Protein AF-A0A7S1WFB4-F1 (afdb_monomer)

Structure (mmCIF, N/CA/C/O backbone):
data_AF-A0A7S1WFB4-F1
#
_entry.id   AF-A0A7S1WFB4-F1
#
loop_
_atom_site.group_PDB
_atom_site.id
_atom_site.type_symbol
_atom_site.label_atom_id
_atom_site.label_alt_id
_atom_site.label_comp_id
_atom_site.label_asym_id
_atom_site.label_entity_id
_atom_site.label_seq_id
_atom_site.pdbx_PDB_ins_code
_atom_site.Cartn_x
_atom_site.Cartn_y
_atom_site.Cartn_z
_atom_site.occupancy
_atom_site.B_iso_or_equiv
_atom_site.auth_seq_id
_atom_site.auth_comp_id
_atom_site.auth_asym_id
_atom_site.auth_atom_id
_atom_site.pdbx_PDB_model_num
ATOM 1 N N . GLY A 1 1 ? 21.444 -16.377 -10.121 1.00 45.09 1 GLY A N 1
ATOM 2 C CA . GLY A 1 1 ? 20.555 -15.572 -9.244 1.00 45.09 1 GLY A CA 1
ATOM 3 C C . GLY A 1 1 ? 20.160 -16.395 -8.031 1.00 45.09 1 GLY A C 1
ATOM 4 O O . GLY A 1 1 ? 20.143 -17.603 -8.149 1.00 45.09 1 GLY A O 1
ATOM 5 N N . THR A 1 2 ? 19.827 -15.803 -6.879 1.00 50.88 2 THR A N 1
ATOM 6 C CA . THR A 1 2 ? 19.647 -16.508 -5.578 1.00 50.88 2 THR A CA 1
ATOM 7 C C . THR A 1 2 ? 18.654 -17.688 -5.598 1.00 50.88 2 THR A C 1
ATOM 9 O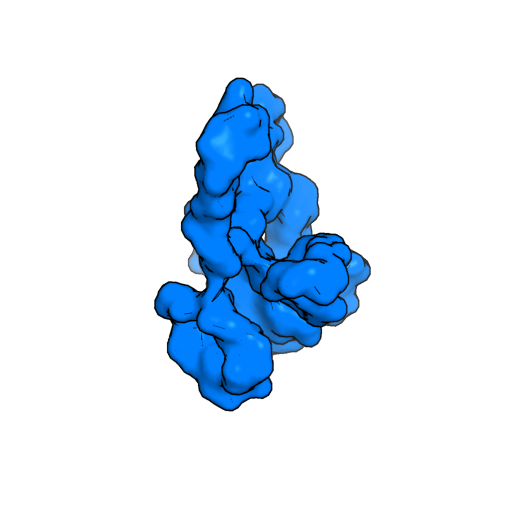 O . THR A 1 2 ? 18.719 -18.573 -4.751 1.00 50.88 2 THR A O 1
ATOM 12 N N . TRP A 1 3 ? 17.758 -17.727 -6.589 1.00 44.97 3 TRP A N 1
ATOM 13 C CA . TRP A 1 3 ? 16.861 -18.850 -6.883 1.00 44.97 3 TRP A CA 1
ATOM 14 C C . TRP A 1 3 ? 17.564 -20.102 -7.432 1.00 44.97 3 TRP A C 1
ATOM 16 O O . TRP A 1 3 ? 17.124 -21.213 -7.158 1.00 44.97 3 TRP A O 1
ATOM 26 N N . GLU A 1 4 ? 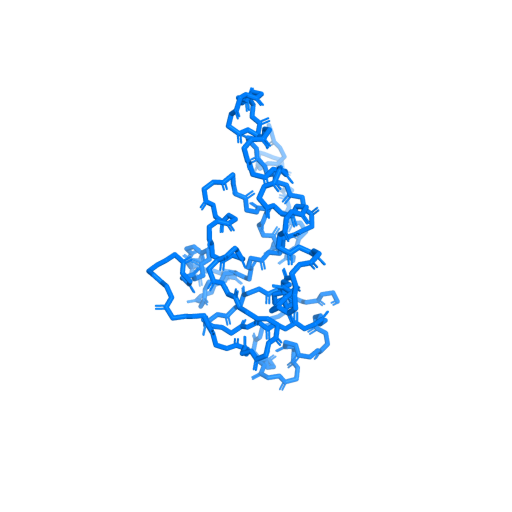18.646 -19.930 -8.189 1.00 42.16 4 GLU A N 1
ATOM 27 C CA . GLU A 1 4 ? 19.450 -21.009 -8.785 1.00 42.16 4 GLU A CA 1
ATOM 28 C C . GLU A 1 4 ? 20.368 -21.684 -7.751 1.00 42.16 4 GLU A C 1
ATOM 30 O O . GLU A 1 4 ? 20.841 -22.790 -7.981 1.00 42.16 4 GLU A O 1
ATOM 35 N N . GLU A 1 5 ? 20.568 -21.058 -6.586 1.00 55.62 5 GLU A N 1
ATOM 36 C CA . GLU A 1 5 ? 21.424 -21.553 -5.496 1.00 55.62 5 GLU A CA 1
ATOM 37 C C . GLU A 1 5 ? 20.625 -22.149 -4.322 1.00 55.62 5 GLU A C 1
ATOM 39 O O . GLU A 1 5 ? 21.149 -22.329 -3.226 1.00 55.62 5 GLU A O 1
ATOM 44 N N . GLY A 1 6 ? 19.330 -22.431 -4.506 1.00 39.34 6 GLY A N 1
ATOM 45 C CA . GLY A 1 6 ? 18.491 -22.966 -3.426 1.00 39.34 6 GLY A CA 1
ATOM 46 C C . GLY A 1 6 ? 18.244 -21.974 -2.283 1.00 39.34 6 GLY A C 1
ATOM 47 O O . GLY A 1 6 ? 17.769 -22.365 -1.216 1.00 39.34 6 GLY A O 1
ATOM 48 N N . GLY A 1 7 ? 18.524 -20.686 -2.501 1.00 39.22 7 GLY A N 1
ATOM 49 C CA . GLY A 1 7 ? 18.192 -19.626 -1.565 1.00 39.22 7 GLY A CA 1
ATOM 50 C C . GLY A 1 7 ? 16.680 -19.530 -1.402 1.00 39.22 7 GLY A C 1
ATOM 51 O O . GLY A 1 7 ? 15.964 -19.062 -2.289 1.00 39.22 7 GLY A O 1
ATOM 52 N N . THR A 1 8 ? 16.166 -19.962 -0.254 1.00 42.41 8 THR A N 1
ATOM 53 C CA . THR A 1 8 ? 14.766 -19.739 0.088 1.00 42.41 8 THR A CA 1
ATOM 54 C C . THR A 1 8 ? 14.584 -18.255 0.391 1.00 42.41 8 THR A C 1
ATOM 56 O O . THR A 1 8 ? 15.164 -17.758 1.359 1.00 42.41 8 THR A O 1
ATOM 59 N N . LYS A 1 9 ? 13.818 -17.526 -0.435 1.00 47.16 9 LYS A N 1
ATOM 60 C CA . LYS A 1 9 ? 13.424 -16.141 -0.130 1.00 47.16 9 LYS A CA 1
ATOM 61 C C . LYS A 1 9 ? 12.918 -16.093 1.312 1.00 47.16 9 LYS A C 1
ATOM 63 O O . LYS A 1 9 ? 12.079 -16.909 1.674 1.00 47.16 9 LYS A O 1
ATOM 68 N N . GLN A 1 10 ? 13.422 -15.157 2.117 1.00 45.25 10 GLN A N 1
ATOM 69 C CA . GLN A 1 10 ? 12.913 -14.911 3.467 1.00 45.25 10 GLN A CA 1
ATOM 70 C C . GLN A 1 10 ? 11.384 -14.759 3.379 1.00 45.25 10 GLN A C 1
ATOM 72 O O . GLN A 1 10 ? 10.877 -13.860 2.713 1.00 45.25 10 GLN A O 1
ATOM 77 N N . TRP A 1 11 ? 10.662 -15.723 3.953 1.00 54.47 11 TRP A N 1
ATOM 78 C CA . TRP A 1 11 ? 9.302 -16.119 3.557 1.00 54.47 11 TRP A CA 1
ATOM 79 C C . TRP A 1 11 ? 8.187 -15.127 3.903 1.00 54.47 11 TRP A C 1
ATOM 81 O O . TRP A 1 11 ? 7.012 -15.402 3.667 1.00 54.47 11 TRP A O 1
ATOM 91 N N . CYS A 1 12 ? 8.539 -13.952 4.419 1.00 57.19 12 CYS A N 1
ATOM 92 C CA . CYS A 1 12 ? 7.599 -12.868 4.640 1.00 57.19 12 CYS A CA 1
ATOM 93 C C . CYS A 1 12 ? 7.649 -11.909 3.454 1.00 57.19 12 CYS A C 1
ATOM 95 O O . CYS A 1 12 ? 8.233 -10.830 3.521 1.00 57.19 12 CYS A O 1
ATOM 97 N N . LYS A 1 13 ? 7.054 -12.327 2.330 1.00 58.88 13 LYS A N 1
ATOM 98 C CA . LYS A 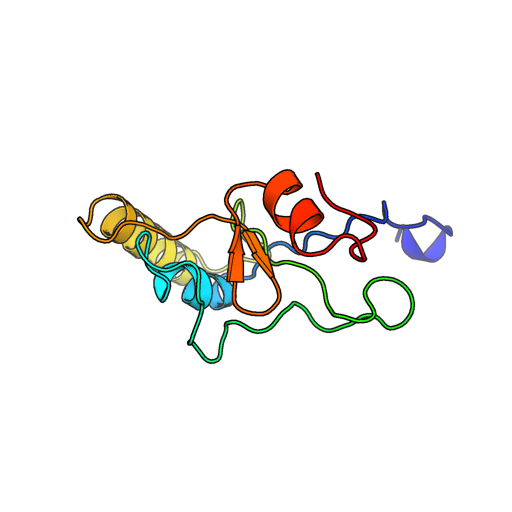1 13 ? 6.927 -11.469 1.154 1.00 58.88 13 LYS A CA 1
ATOM 99 C C . LYS A 1 13 ? 5.832 -10.430 1.408 1.00 58.88 13 LYS A C 1
ATOM 101 O O . LYS A 1 13 ? 4.657 -10.676 1.156 1.00 58.88 13 LYS A O 1
ATOM 106 N N . LEU A 1 14 ? 6.229 -9.268 1.912 1.00 60.94 14 LEU A N 1
ATOM 107 C CA . LEU A 1 14 ? 5.512 -8.030 1.629 1.00 60.94 14 LEU A CA 1
ATOM 108 C C . LEU A 1 14 ? 5.964 -7.626 0.225 1.00 60.94 14 LEU A C 1
ATOM 110 O O . LEU A 1 14 ? 7.165 -7.459 0.006 1.00 60.94 14 LEU A O 1
ATOM 114 N N . ASP A 1 15 ? 5.054 -7.577 -0.747 1.00 65.12 15 ASP A N 1
ATOM 115 C CA . ASP A 1 15 ? 5.434 -7.034 -2.051 1.00 65.12 15 ASP A CA 1
ATOM 116 C C . ASP A 1 15 ? 5.352 -5.515 -1.968 1.00 65.12 15 ASP A C 1
ATOM 118 O O . ASP A 1 15 ? 4.393 -4.948 -1.430 1.00 65.12 15 ASP A O 1
ATOM 122 N N . LEU A 1 16 ? 6.397 -4.868 -2.469 1.00 67.94 16 LEU A N 1
ATOM 123 C CA . LEU A 1 16 ? 6.381 -3.426 -2.610 1.00 67.94 16 LEU A CA 1
ATOM 124 C C . LEU A 1 16 ? 5.386 -3.113 -3.729 1.00 67.94 16 LEU A C 1
ATOM 126 O O . LEU A 1 16 ? 5.474 -3.734 -4.778 1.00 67.94 16 LEU A O 1
ATOM 130 N N . PRO A 1 17 ? 4.413 -2.222 -3.538 1.00 74.56 17 PRO A N 1
ATOM 131 C CA . PRO A 1 17 ? 3.519 -1.829 -4.615 1.00 74.56 17 PRO A CA 1
ATOM 132 C C . PRO A 1 17 ? 4.310 -1.189 -5.767 1.00 74.56 17 PRO A C 1
ATOM 134 O O . PRO A 1 17 ? 5.273 -0.455 -5.533 1.00 74.56 17 PRO A O 1
ATOM 137 N N . GLY A 1 18 ? 3.903 -1.430 -7.013 1.00 78.69 18 GLY A N 1
ATOM 138 C CA . GLY A 1 18 ? 4.346 -0.590 -8.128 1.00 78.69 18 GLY A CA 1
ATOM 139 C C . GLY A 1 18 ? 3.685 0.792 -8.051 1.00 78.69 18 GLY A C 1
ATOM 140 O O . GLY A 1 18 ? 2.745 0.972 -7.271 1.00 78.69 18 GLY A O 1
ATOM 141 N N . PRO A 1 19 ? 4.091 1.782 -8.867 1.00 79.25 19 PRO A N 1
ATOM 142 C CA . PRO A 1 19 ? 3.456 3.101 -8.855 1.00 79.25 19 PRO A CA 1
ATOM 143 C C . PRO A 1 19 ? 1.930 3.024 -9.033 1.00 79.25 19 PRO A C 1
ATOM 145 O O . PRO A 1 19 ? 1.190 3.640 -8.273 1.00 79.25 19 PRO A O 1
ATOM 148 N N . GLY A 1 20 ? 1.446 2.175 -9.948 1.00 80.94 20 GLY A N 1
ATOM 149 C CA . GLY A 1 20 ? 0.012 1.963 -10.183 1.00 80.94 20 GLY A CA 1
ATOM 150 C C . GLY A 1 20 ? -0.772 1.422 -8.980 1.00 80.94 20 GLY A C 1
ATOM 151 O O . GLY A 1 20 ? -1.953 1.727 -8.823 1.00 80.94 20 GLY A O 1
ATOM 152 N N . ASP A 1 21 ? -0.136 0.668 -8.082 1.00 86.44 21 ASP A N 1
ATOM 153 C CA . ASP A 1 21 ? -0.809 0.122 -6.901 1.00 86.44 21 ASP A CA 1
ATOM 154 C C . ASP A 1 21 ? -1.141 1.199 -5.861 1.00 86.44 21 ASP A C 1
ATOM 156 O O . ASP A 1 21 ? -2.098 1.028 -5.095 1.00 86.44 21 ASP A O 1
ATOM 160 N N . PHE A 1 22 ? -0.403 2.319 -5.851 1.00 88.31 22 PHE A N 1
ATOM 161 C CA . PHE A 1 22 ? -0.661 3.454 -4.958 1.00 88.31 22 PHE A CA 1
ATOM 162 C C . PHE A 1 22 ? -2.013 4.115 -5.223 1.00 88.31 22 PHE A C 1
ATOM 164 O O . PHE A 1 22 ? -2.531 4.790 -4.333 1.00 88.31 22 PHE A O 1
ATOM 171 N N . GLU A 1 23 ? -2.642 3.877 -6.379 1.00 88.94 23 GLU A N 1
ATOM 172 C CA . GLU A 1 23 ? -4.035 4.277 -6.603 1.00 88.94 23 GLU A CA 1
ATOM 173 C C . GLU A 1 23 ? -4.973 3.667 -5.553 1.00 88.94 23 GLU A C 1
ATOM 175 O O . GLU A 1 23 ? -5.920 4.321 -5.127 1.00 88.94 23 GLU A O 1
ATOM 180 N N . SER A 1 24 ? -4.676 2.466 -5.047 1.00 88.38 24 SER A N 1
ATOM 181 C CA . SER A 1 24 ? -5.456 1.833 -3.972 1.00 88.38 24 SER A CA 1
ATOM 182 C C . SER A 1 24 ? -5.361 2.624 -2.668 1.00 88.38 24 SER A C 1
ATOM 184 O O . SER A 1 24 ? -6.378 2.884 -2.028 1.00 88.38 24 SER A O 1
ATOM 186 N N . LEU A 1 25 ? -4.149 3.050 -2.297 1.00 89.56 25 LEU A N 1
ATOM 187 C CA . LEU A 1 25 ? -3.916 3.879 -1.112 1.00 89.56 25 LEU A CA 1
ATOM 188 C C . LEU A 1 25 ? -4.571 5.260 -1.270 1.00 89.56 25 LEU A C 1
ATOM 190 O O . LEU A 1 25 ? -5.222 5.750 -0.349 1.00 89.56 25 LEU A O 1
ATOM 194 N N . LEU A 1 26 ? -4.436 5.873 -2.449 1.00 90.06 26 LEU A N 1
ATOM 195 C CA . LEU A 1 26 ? -4.979 7.199 -2.753 1.00 90.06 26 LEU A CA 1
ATOM 196 C C . LEU A 1 26 ? -6.513 7.213 -2.860 1.00 90.06 26 LEU A C 1
ATOM 198 O O . LEU A 1 26 ? -7.133 8.236 -2.558 1.00 90.06 26 LEU A O 1
ATOM 202 N N . ALA A 1 27 ? -7.128 6.101 -3.270 1.00 87.31 27 ALA A N 1
ATOM 203 C CA . ALA A 1 27 ? -8.579 5.929 -3.309 1.00 87.31 27 ALA A CA 1
ATOM 204 C C . ALA A 1 27 ? -9.185 5.652 -1.921 1.00 87.31 27 ALA A C 1
ATOM 206 O O . ALA A 1 27 ? -10.361 5.947 -1.697 1.00 87.31 27 ALA A O 1
ATOM 207 N N . GLY A 1 28 ? -8.399 5.107 -0.986 1.00 86.12 28 GLY A N 1
ATOM 208 C CA . GLY A 1 28 ? -8.821 4.900 0.397 1.00 86.12 28 GLY A CA 1
ATOM 209 C C . GLY A 1 28 ? -8.982 6.210 1.176 1.00 86.12 28 GLY A C 1
ATOM 210 O O . GLY A 1 28 ? -8.656 7.300 0.699 1.00 86.12 28 GLY A O 1
ATOM 211 N N . ARG A 1 29 ? -9.523 6.126 2.393 1.00 84.50 29 ARG A N 1
ATOM 212 C CA . ARG A 1 29 ? -9.747 7.283 3.276 1.00 84.50 29 ARG A CA 1
ATOM 213 C C . ARG A 1 29 ? -9.327 6.942 4.701 1.00 84.50 29 ARG A C 1
ATOM 215 O O . ARG A 1 29 ? -9.475 5.797 5.106 1.00 84.50 29 ARG A O 1
ATOM 222 N N . ALA A 1 30 ? -8.849 7.916 5.474 1.00 84.38 30 ALA A N 1
ATOM 223 C CA . ALA A 1 30 ? -8.439 7.669 6.859 1.00 84.38 30 ALA A CA 1
ATOM 224 C C . ALA A 1 30 ? -9.608 7.226 7.760 1.00 84.38 30 ALA A C 1
ATOM 226 O O . ALA A 1 30 ? -9.415 6.441 8.685 1.00 84.38 30 ALA A O 1
ATOM 227 N N . ASP A 1 31 ? -10.823 7.696 7.462 1.00 83.88 31 ASP A N 1
ATOM 228 C CA . ASP A 1 31 ? -12.057 7.383 8.193 1.00 83.88 31 ASP A CA 1
ATOM 229 C C . ASP A 1 31 ? -12.673 6.021 7.824 1.00 83.88 31 ASP A C 1
ATOM 231 O O . ASP A 1 31 ? -13.594 5.560 8.496 1.00 83.88 31 ASP A O 1
ATOM 235 N N . SER A 1 32 ? -12.165 5.351 6.783 1.00 83.94 32 SER A N 1
ATOM 236 C CA . SER A 1 32 ? -12.678 4.069 6.297 1.00 83.94 32 SER A CA 1
ATOM 237 C C . SER A 1 32 ? -11.554 3.056 6.144 1.00 83.94 32 SER A C 1
ATOM 239 O O . SER A 1 32 ? -10.666 3.210 5.310 1.00 83.94 32 SER A O 1
ATOM 241 N N . ARG A 1 33 ? -11.643 1.947 6.884 1.00 86.06 33 ARG A N 1
ATOM 242 C CA . ARG A 1 33 ? -10.716 0.820 6.699 1.00 86.06 33 ARG A CA 1
ATOM 243 C C . ARG A 1 33 ? -11.020 -0.003 5.454 1.00 86.06 33 ARG A C 1
ATOM 245 O O . ARG A 1 33 ? -10.160 -0.763 5.030 1.00 86.06 33 ARG A O 1
ATOM 252 N N . ASP A 1 34 ? -12.194 0.155 4.857 1.00 90.38 34 ASP A N 1
ATOM 253 C CA . ASP A 1 34 ? -12.563 -0.595 3.662 1.00 90.38 34 ASP A CA 1
ATOM 254 C C . ASP A 1 34 ? -11.985 0.052 2.403 1.00 90.38 34 ASP A C 1
ATOM 256 O O . ASP A 1 34 ? -12.116 1.259 2.174 1.00 90.38 34 ASP A O 1
ATOM 260 N N . CYS A 1 35 ? -11.409 -0.784 1.549 1.00 87.94 35 CYS A N 1
ATOM 261 C CA . CYS A 1 35 ? -10.926 -0.448 0.224 1.00 87.94 35 CYS A CA 1
ATOM 262 C C . CYS A 1 35 ? -11.929 -1.000 -0.802 1.00 87.94 35 CYS A C 1
ATOM 264 O O . CYS A 1 35 ? -11.993 -2.202 -1.047 1.00 87.94 35 CYS A O 1
ATOM 266 N N . LYS A 1 36 ? -12.744 -0.115 -1.390 1.00 82.56 36 LYS A N 1
ATOM 267 C CA . LYS A 1 36 ? -13.836 -0.478 -2.324 1.00 82.56 36 LYS A CA 1
ATOM 268 C C . LYS A 1 36 ? -13.490 -0.255 -3.803 1.00 82.56 36 LYS A C 1
ATOM 270 O O . LYS A 1 36 ? -14.365 -0.301 -4.661 1.00 82.56 36 LYS A O 1
ATOM 275 N N . HIS A 1 37 ? -12.229 0.038 -4.097 1.00 82.00 37 HIS A N 1
ATOM 276 C CA . HIS A 1 37 ? -11.733 0.294 -5.445 1.00 82.00 37 HIS A CA 1
ATOM 277 C C . HIS A 1 37 ? -11.318 -1.014 -6.139 1.00 82.00 37 HIS A C 1
ATOM 279 O O . HIS A 1 37 ? -10.935 -1.981 -5.485 1.00 82.00 37 HIS A O 1
ATOM 285 N N . TRP A 1 38 ? -11.346 -1.055 -7.472 1.00 79.44 38 TRP A N 1
ATOM 286 C CA . TR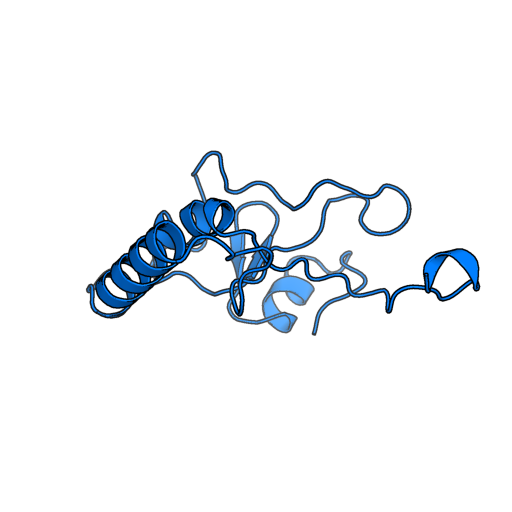P A 1 38 ? -10.981 -2.260 -8.236 1.00 79.44 38 TRP A CA 1
ATOM 287 C C . TRP A 1 38 ? -9.522 -2.697 -8.013 1.00 79.44 38 TRP A C 1
ATOM 289 O O . TRP A 1 38 ? -9.195 -3.872 -8.147 1.00 79.44 38 TRP A O 1
ATOM 299 N N . SER A 1 39 ? -8.650 -1.765 -7.621 1.00 80.38 39 SER A N 1
ATOM 300 C CA . SER A 1 39 ? -7.234 -2.017 -7.324 1.00 80.38 39 SER A CA 1
ATOM 301 C C . SER A 1 39 ? -6.984 -2.590 -5.917 1.00 80.38 39 SER A C 1
ATOM 303 O O . SER A 1 39 ? -5.847 -2.929 -5.580 1.00 80.38 39 SER A O 1
ATOM 305 N N . CYS A 1 40 ? -8.037 -2.739 -5.103 1.00 83.50 40 CYS A N 1
ATOM 306 C CA . CYS A 1 40 ? -7.968 -3.211 -3.718 1.00 83.50 40 CYS A CA 1
ATOM 307 C C . CYS A 1 40 ? -7.759 -4.727 -3.560 1.00 83.50 40 CYS A C 1
ATOM 309 O O . CYS A 1 40 ? -7.902 -5.256 -2.457 1.00 83.50 40 CYS A O 1
ATOM 311 N N . GLY A 1 41 ? -7.449 -5.427 -4.652 1.00 80.00 41 GLY A N 1
ATOM 312 C CA . GLY A 1 41 ? -7.064 -6.831 -4.615 1.00 80.00 41 GLY A CA 1
ATOM 313 C C . GLY A 1 41 ? -5.702 -7.034 -3.952 1.00 80.00 41 GLY A C 1
ATOM 314 O O . GLY A 1 41 ? -4.843 -6.148 -3.969 1.00 80.00 41 GLY A O 1
ATOM 315 N N . ASP A 1 42 ? -5.510 -8.226 -3.396 1.00 80.31 42 ASP A N 1
ATOM 316 C CA . ASP A 1 42 ? -4.213 -8.669 -2.891 1.00 80.31 42 ASP A CA 1
ATOM 317 C C . ASP A 1 42 ? -3.215 -8.854 -4.037 1.00 80.31 42 ASP A C 1
ATOM 319 O O . ASP A 1 42 ? -3.590 -9.005 -5.204 1.00 80.31 42 ASP A O 1
ATOM 323 N N . ILE A 1 43 ? -1.926 -8.894 -3.703 1.00 75.31 43 ILE A N 1
ATOM 324 C CA . ILE A 1 43 ? -0.936 -9.420 -4.646 1.00 75.31 43 ILE A CA 1
ATOM 325 C C . ILE A 1 43 ? -1.289 -10.883 -4.933 1.00 75.31 43 ILE A C 1
ATOM 327 O O . ILE A 1 43 ? -1.638 -11.626 -4.008 1.00 75.31 43 ILE A O 1
ATOM 331 N N . THR A 1 44 ? -1.204 -11.277 -6.209 1.00 74.56 44 THR A N 1
ATOM 332 C CA . THR A 1 44 ? -1.617 -12.592 -6.719 1.00 74.56 44 THR A CA 1
ATOM 333 C C . THR A 1 44 ? -1.187 -13.730 -5.801 1.00 74.56 44 THR A C 1
ATOM 335 O O . THR A 1 44 ? -0.032 -13.810 -5.377 1.00 74.56 44 THR A O 1
ATOM 338 N N . ALA A 1 45 ? -2.132 -14.624 -5.509 1.00 70.38 45 ALA A N 1
ATOM 339 C CA . ALA A 1 45 ? -1.903 -15.767 -4.644 1.00 70.38 45 ALA A CA 1
ATOM 340 C C . ALA A 1 45 ? -0.799 -16.687 -5.189 1.00 70.38 45 ALA A C 1
ATOM 342 O O . ALA A 1 45 ? -0.831 -17.114 -6.342 1.00 70.38 45 ALA A O 1
ATOM 343 N N . ASP A 1 46 ? 0.139 -17.044 -4.316 1.00 68.31 46 ASP A N 1
ATOM 344 C CA . ASP A 1 46 ? 1.082 -18.139 -4.519 1.00 68.31 46 ASP A CA 1
ATOM 345 C C . ASP A 1 46 ? 0.545 -19.338 -3.739 1.00 68.31 46 ASP A C 1
ATOM 347 O O . ASP A 1 46 ? 0.548 -19.335 -2.511 1.00 68.31 46 ASP A O 1
ATOM 351 N N . ARG A 1 47 ? 0.077 -20.382 -4.426 1.00 74.44 47 ARG A N 1
ATOM 352 C CA . ARG A 1 47 ? -0.569 -21.528 -3.765 1.00 74.44 47 ARG A CA 1
ATOM 353 C C . ARG A 1 47 ? 0.317 -22.209 -2.713 1.00 74.44 47 ARG A C 1
ATOM 355 O O . ARG A 1 47 ? -0.219 -22.828 -1.797 1.00 74.44 47 ARG A O 1
ATOM 362 N N . ARG A 1 48 ? 1.642 -22.123 -2.842 1.00 73.31 48 ARG A N 1
ATOM 363 C CA . ARG A 1 48 ? 2.592 -22.781 -1.944 1.00 73.31 48 ARG A CA 1
ATOM 364 C C . ARG A 1 48 ? 2.869 -21.951 -0.690 1.00 73.31 48 ARG A C 1
ATOM 366 O O . ARG A 1 48 ? 3.032 -22.537 0.374 1.00 73.31 48 ARG A O 1
ATOM 373 N N . TRP A 1 49 ? 2.895 -20.623 -0.804 1.00 70.56 49 TRP A N 1
ATOM 374 C CA . TRP A 1 49 ? 3.373 -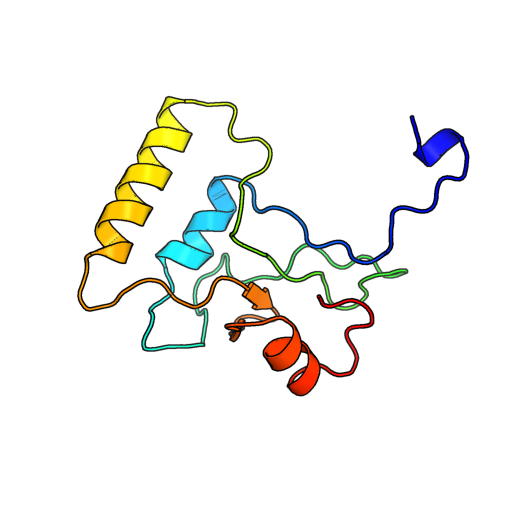19.740 0.276 1.00 70.56 49 TRP A CA 1
ATOM 375 C C . TRP A 1 49 ? 2.378 -18.659 0.703 1.00 70.56 49 TRP A C 1
ATOM 377 O O . TRP A 1 49 ? 2.306 -18.305 1.877 1.00 70.56 49 TRP A O 1
ATOM 387 N N . HIS A 1 50 ? 1.565 -18.175 -0.232 1.00 76.62 50 HIS A N 1
ATOM 388 C CA . HIS A 1 50 ? 0.543 -17.151 -0.031 1.00 76.62 50 HIS A CA 1
ATOM 389 C C . HIS A 1 50 ? -0.768 -17.587 -0.702 1.00 76.62 50 HIS A C 1
ATOM 391 O O . HIS A 1 50 ? -1.221 -16.942 -1.652 1.00 76.62 50 HIS A O 1
ATOM 397 N N . PRO A 1 51 ? -1.397 -18.692 -0.250 1.00 79.06 51 PRO A N 1
ATOM 398 C CA . PRO A 1 51 ? -2.543 -19.294 -0.940 1.00 79.06 51 PRO A CA 1
ATOM 399 C C . PRO A 1 51 ? -3.762 -18.368 -1.009 1.00 79.06 51 PRO A C 1
ATOM 401 O O . PRO A 1 51 ? -4.704 -18.632 -1.748 1.00 79.06 51 PRO A O 1
ATOM 404 N N . ARG A 1 52 ? -3.741 -17.283 -0.231 1.00 81.38 52 ARG A N 1
ATOM 405 C CA . ARG A 1 52 ? -4.773 -16.250 -0.160 1.00 81.38 52 ARG A CA 1
ATOM 406 C C . ARG A 1 52 ? -4.206 -14.857 -0.464 1.00 81.38 52 ARG A C 1
ATOM 408 O O . ARG A 1 52 ? -4.677 -13.881 0.105 1.00 81.38 52 ARG A O 1
ATOM 415 N N . GLY A 1 53 ? -3.162 -14.788 -1.289 1.00 82.69 53 GLY A N 1
ATOM 416 C CA . GLY A 1 53 ? -2.483 -13.541 -1.636 1.00 82.69 53 GLY A CA 1
ATOM 417 C C . GLY A 1 53 ? -1.548 -13.021 -0.548 1.00 82.69 53 GLY A C 1
ATOM 418 O O . GLY A 1 53 ? -1.519 -13.530 0.579 1.00 82.69 53 GLY A O 1
ATOM 419 N N . ALA A 1 54 ? -0.769 -12.007 -0.913 1.00 85.25 54 ALA A N 1
ATOM 420 C CA . ALA A 1 54 ? 0.098 -11.266 -0.002 1.00 85.25 54 ALA A CA 1
ATOM 421 C C . ALA A 1 54 ? -0.421 -9.834 0.190 1.00 85.25 54 ALA A C 1
ATOM 423 O O . ALA A 1 54 ? -1.009 -9.249 -0.723 1.00 85.25 54 ALA A O 1
ATOM 424 N N . ALA A 1 55 ? -0.196 -9.284 1.384 1.00 88.38 55 ALA A N 1
ATOM 425 C CA . ALA A 1 55 ? -0.563 -7.911 1.710 1.00 88.38 55 ALA A CA 1
ATOM 426 C C . ALA A 1 55 ? 0.288 -6.905 0.922 1.00 88.38 55 ALA A C 1
ATOM 428 O O . ALA A 1 55 ? 1.494 -7.105 0.745 1.00 88.38 55 ALA A O 1
ATOM 429 N N . LYS A 1 56 ? -0.339 -5.806 0.492 1.00 88.12 56 LYS A N 1
ATOM 430 C CA . LYS A 1 56 ? 0.351 -4.639 -0.070 1.00 88.12 56 LYS A CA 1
ATOM 431 C C . LYS A 1 56 ? 0.775 -3.724 1.066 1.00 88.12 56 LYS A C 1
ATOM 433 O O . LYS A 1 56 ? -0.032 -3.424 1.946 1.00 88.12 56 LYS A O 1
ATOM 438 N N . VAL A 1 57 ? 2.018 -3.256 1.030 1.00 88.56 57 VAL A N 1
ATOM 439 C CA . VAL A 1 57 ? 2.552 -2.364 2.062 1.00 88.56 57 VAL A CA 1
ATOM 440 C C . VAL A 1 57 ? 3.141 -1.118 1.422 1.00 88.56 57 VAL A C 1
ATOM 442 O O . VAL A 1 57 ? 4.176 -1.165 0.764 1.00 88.56 57 VAL A O 1
ATOM 445 N N . PHE A 1 58 ? 2.480 0.016 1.628 1.00 88.50 58 PHE A N 1
ATOM 446 C CA . PHE A 1 58 ? 2.782 1.276 0.950 1.00 88.50 58 PHE A CA 1
ATOM 447 C C . PHE A 1 58 ? 3.869 2.097 1.666 1.00 88.50 58 PHE A C 1
ATOM 449 O O . PHE A 1 58 ? 3.679 3.279 1.943 1.00 88.50 58 PHE A O 1
ATOM 456 N N . TYR A 1 59 ? 5.010 1.479 1.987 1.00 83.69 59 TYR A N 1
ATOM 457 C CA . TYR A 1 59 ? 6.172 2.198 2.537 1.00 83.69 59 TYR A CA 1
ATOM 458 C C . TYR A 1 59 ? 7.121 2.689 1.447 1.00 83.69 59 TYR A C 1
ATOM 460 O O . TYR A 1 59 ? 7.675 3.782 1.547 1.00 83.69 59 TYR A O 1
ATOM 468 N N . THR A 1 60 ? 7.299 1.890 0.398 1.00 80.44 60 THR A N 1
ATOM 469 C CA . THR A 1 60 ? 8.129 2.215 -0.764 1.00 80.44 60 THR A CA 1
ATOM 470 C C . THR A 1 60 ? 7.467 1.666 -2.027 1.00 80.44 60 THR A C 1
ATOM 472 O O . THR A 1 60 ? 6.554 0.844 -1.945 1.00 80.44 60 THR A O 1
ATOM 475 N N . ALA A 1 61 ? 7.898 2.147 -3.195 1.00 80.50 61 ALA A N 1
ATOM 476 C CA . ALA A 1 61 ? 7.440 1.641 -4.484 1.00 80.50 61 ALA A CA 1
ATOM 477 C C . ALA A 1 61 ? 8.558 0.847 -5.169 1.00 80.50 61 ALA A C 1
ATOM 479 O O . ALA A 1 61 ? 9.698 1.317 -5.215 1.00 80.50 61 ALA A O 1
ATOM 480 N N . HIS A 1 62 ? 8.250 -0.321 -5.737 1.00 78.94 62 HIS A N 1
ATOM 481 C CA . HIS A 1 62 ? 9.160 -0.949 -6.701 1.00 78.94 62 HIS A CA 1
ATOM 482 C C . HIS A 1 62 ? 8.968 -0.334 -8.090 1.00 78.94 62 HIS A C 1
ATOM 484 O O . HIS A 1 62 ? 7.930 0.259 -8.361 1.00 78.94 62 HIS A O 1
ATOM 490 N N . HIS A 1 63 ? 9.944 -0.491 -8.989 1.00 77.06 63 HIS A N 1
ATOM 491 C CA . HIS A 1 63 ? 9.837 -0.094 -10.405 1.00 77.06 63 HIS A CA 1
ATOM 492 C C . HIS A 1 63 ? 9.331 1.343 -10.667 1.00 77.06 63 HIS A C 1
ATOM 494 O O . HIS A 1 63 ? 8.801 1.630 -11.737 1.00 77.06 63 HIS A O 1
ATOM 500 N N . ALA A 1 64 ? 9.552 2.274 -9.736 1.00 80.62 64 ALA A N 1
ATOM 501 C CA . ALA A 1 64 ? 9.313 3.704 -9.927 1.00 80.62 64 ALA A CA 1
ATOM 502 C C . ALA A 1 64 ? 10.440 4.330 -10.774 1.00 80.62 64 ALA A C 1
ATOM 504 O O . ALA A 1 64 ? 11.236 5.131 -10.290 1.00 80.62 64 ALA A O 1
ATOM 505 N N . VAL A 1 65 ? 10.570 3.872 -12.023 1.00 87.38 65 VAL A N 1
ATOM 506 C CA . VAL A 1 65 ? 11.674 4.241 -12.928 1.00 87.38 65 VAL A CA 1
ATOM 507 C C . VAL A 1 65 ? 11.346 5.432 -13.827 1.00 87.38 65 VAL A C 1
ATOM 509 O O . VAL A 1 65 ? 12.268 6.054 -14.345 1.00 87.38 65 VAL A O 1
ATOM 512 N N . ASP A 1 66 ? 10.063 5.772 -13.992 1.00 91.31 66 ASP A N 1
ATOM 513 C CA . ASP A 1 66 ? 9.616 6.983 -14.685 1.00 91.31 66 ASP A CA 1
ATOM 514 C C . ASP A 1 66 ? 9.536 8.159 -13.685 1.00 91.31 66 ASP A C 1
ATOM 516 O O . ASP A 1 66 ? 8.691 8.150 -12.775 1.00 91.31 66 ASP A O 1
ATOM 520 N N . PRO A 1 67 ? 10.385 9.198 -13.823 1.00 90.69 67 PRO A N 1
ATOM 521 C CA . PRO A 1 67 ? 10.380 10.339 -12.913 1.00 90.69 67 PRO A CA 1
ATOM 522 C C . PRO A 1 67 ? 9.091 11.170 -12.967 1.00 90.69 67 PRO A C 1
ATOM 524 O O . PRO A 1 67 ? 8.684 11.724 -11.943 1.00 90.69 67 PRO A O 1
ATOM 527 N N . ALA A 1 68 ? 8.445 11.280 -14.132 1.00 92.38 68 ALA A N 1
ATOM 528 C CA . ALA A 1 68 ? 7.230 12.072 -14.301 1.00 92.38 68 ALA A CA 1
ATOM 529 C C . ALA A 1 68 ? 6.036 11.388 -13.624 1.00 92.38 68 ALA A C 1
ATOM 531 O O . ALA A 1 68 ? 5.289 12.034 -12.881 1.00 92.38 68 ALA A O 1
ATOM 532 N N . GLU A 1 69 ? 5.900 10.073 -13.810 1.00 89.38 69 GLU A N 1
ATOM 533 C CA . GLU A 1 69 ? 4.891 9.277 -13.107 1.00 89.38 69 GLU A CA 1
ATOM 534 C C . GLU A 1 69 ? 5.119 9.319 -11.590 1.00 89.38 69 GLU A C 1
ATOM 536 O O . GLU A 1 69 ? 4.201 9.615 -10.819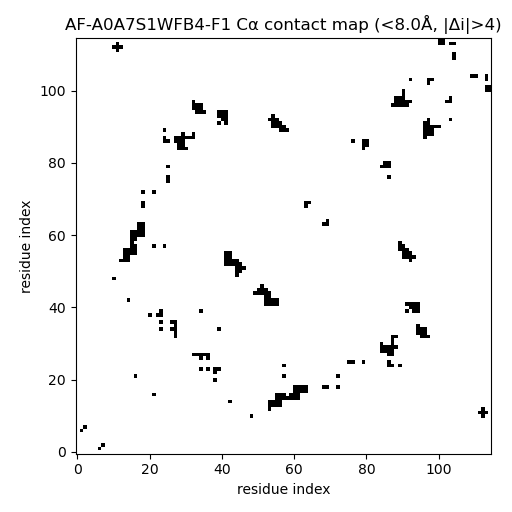 1.00 89.38 69 GLU A O 1
ATOM 541 N N . THR A 1 70 ? 6.363 9.106 -11.155 1.00 89.44 70 THR A N 1
ATOM 542 C CA . THR A 1 70 ? 6.732 9.124 -9.734 1.00 89.44 70 THR A CA 1
ATOM 543 C C . THR A 1 70 ? 6.394 10.466 -9.088 1.00 89.44 70 THR A C 1
ATOM 545 O O . THR A 1 70 ? 5.776 10.508 -8.020 1.00 89.44 70 THR A O 1
ATOM 548 N N . LYS A 1 71 ? 6.731 11.580 -9.753 1.00 91.88 71 LYS A N 1
ATOM 549 C CA . LYS A 1 71 ? 6.401 12.929 -9.279 1.00 91.88 71 LYS A CA 1
ATOM 550 C C . LYS A 1 71 ? 4.893 13.102 -9.080 1.00 91.88 71 LYS A C 1
ATOM 552 O O . LYS A 1 71 ? 4.487 13.597 -8.028 1.00 91.88 71 LYS A O 1
ATOM 557 N N . ARG A 1 72 ? 4.066 12.629 -10.023 1.00 92.69 72 ARG A N 1
ATOM 558 C CA . ARG A 1 72 ? 2.596 12.691 -9.927 1.00 92.69 72 ARG A CA 1
ATOM 559 C C . ARG A 1 72 ? 2.074 11.995 -8.668 1.00 92.69 72 ARG A C 1
ATOM 561 O O . ARG A 1 72 ? 1.211 12.538 -7.978 1.00 92.69 72 ARG A O 1
ATOM 568 N N . TYR A 1 73 ? 2.579 10.802 -8.352 1.00 90.75 73 TYR A N 1
ATOM 569 C CA . TYR A 1 73 ? 2.163 10.076 -7.148 1.00 90.75 73 TYR A CA 1
ATOM 570 C C . TYR A 1 73 ? 2.631 10.763 -5.866 1.00 90.75 73 TYR A C 1
ATOM 572 O O . TYR A 1 73 ? 1.837 10.909 -4.939 1.00 90.75 73 TYR A O 1
ATOM 580 N N . VAL A 1 74 ? 3.875 11.249 -5.820 1.00 90.31 74 VAL A N 1
ATOM 581 C CA . VAL A 1 74 ? 4.401 11.984 -4.658 1.00 90.31 74 VAL A CA 1
ATOM 582 C C . VAL A 1 74 ? 3.580 13.244 -4.377 1.00 90.31 74 VAL A C 1
ATOM 584 O O . VAL A 1 74 ? 3.247 13.515 -3.224 1.00 90.31 74 VAL A O 1
ATOM 587 N N . GLU A 1 75 ? 3.217 14.007 -5.408 1.00 93.50 75 GLU A N 1
ATOM 588 C CA . GLU A 1 75 ? 2.380 15.202 -5.261 1.00 93.50 75 GLU A CA 1
ATOM 589 C C . GLU A 1 75 ? 0.984 14.858 -4.730 1.00 93.50 75 GLU A C 1
ATOM 591 O O . GLU A 1 75 ? 0.518 15.489 -3.779 1.00 93.50 75 GLU A O 1
ATOM 596 N N . ARG A 1 76 ? 0.346 13.809 -5.262 1.00 91.88 76 ARG A N 1
ATOM 597 C CA . ARG A 1 76 ? -0.965 13.342 -4.778 1.00 91.88 76 ARG A CA 1
ATOM 598 C C . ARG A 1 76 ? -0.913 12.829 -3.342 1.00 91.88 76 ARG A C 1
ATOM 600 O O . ARG A 1 76 ? -1.825 13.115 -2.569 1.00 91.88 76 ARG A O 1
ATOM 607 N N . LEU A 1 77 ? 0.146 12.112 -2.964 1.00 90.50 77 LEU A N 1
ATOM 608 C CA . LEU A 1 77 ? 0.358 11.656 -1.587 1.00 90.50 77 LEU A CA 1
ATOM 609 C C . LEU A 1 77 ? 0.510 12.840 -0.631 1.00 90.50 77 LEU A C 1
ATOM 611 O O . LEU A 1 77 ? -0.141 12.861 0.411 1.00 90.50 77 LEU A O 1
ATOM 615 N N . LYS A 1 78 ? 1.298 13.857 -1.007 1.00 91.00 78 LYS A N 1
ATOM 616 C CA . LYS A 1 78 ? 1.444 15.090 -0.217 1.00 91.00 78 LYS A CA 1
ATOM 617 C C . LYS A 1 78 ? 0.104 15.797 -0.037 1.00 91.00 78 LYS A C 1
ATOM 619 O O . LYS A 1 78 ? -0.281 16.069 1.096 1.00 91.00 78 LYS A O 1
ATOM 624 N N . GLN A 1 79 ? -0.636 16.014 -1.124 1.00 91.19 79 GLN A N 1
ATOM 625 C CA . GLN A 1 79 ? -1.964 16.633 -1.075 1.00 91.19 79 GLN A CA 1
ATOM 626 C C . GLN A 1 79 ? -2.918 15.858 -0.155 1.00 91.19 79 GLN A C 1
ATOM 628 O O .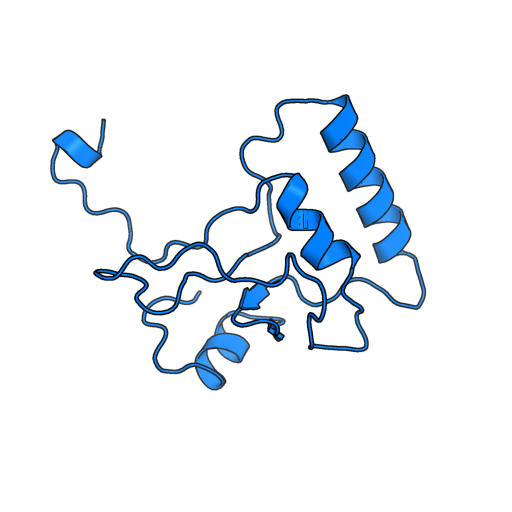 GLN A 1 79 ? -3.546 16.444 0.721 1.00 91.19 79 GLN A O 1
ATOM 633 N N . ARG A 1 80 ? -2.984 14.528 -0.290 1.00 89.12 80 ARG A N 1
ATOM 634 C CA . ARG A 1 80 ? -3.854 13.681 0.541 1.00 89.12 80 ARG A CA 1
ATOM 635 C C . ARG A 1 80 ? -3.428 13.606 2.001 1.00 89.12 80 ARG A C 1
ATOM 637 O O . ARG A 1 80 ? -4.294 13.476 2.856 1.00 89.12 80 ARG A O 1
ATOM 644 N N . SER A 1 81 ? -2.133 13.700 2.292 1.00 85.88 81 SER A N 1
ATOM 645 C CA . SER A 1 81 ? -1.634 13.743 3.671 1.00 85.88 81 SER A CA 1
ATOM 646 C C . SER A 1 81 ? -2.026 15.031 4.407 1.00 85.88 81 SER A C 1
ATOM 648 O O . SER A 1 81 ? -2.094 15.033 5.630 1.00 85.88 81 SER A O 1
ATOM 650 N N . GLN A 1 82 ? -2.301 16.106 3.660 1.00 86.75 82 GLN A N 1
ATOM 651 C CA . GLN A 1 82 ? -2.701 17.416 4.181 1.00 86.75 82 GLN A CA 1
ATOM 652 C C . GLN A 1 82 ? -4.224 17.632 4.181 1.00 86.75 82 GLN A C 1
ATOM 654 O O . GLN A 1 82 ? -4.708 18.546 4.844 1.00 86.75 82 GLN A O 1
ATOM 659 N N . ASP A 1 83 ? -4.986 16.818 3.445 1.00 86.62 83 ASP A N 1
ATOM 660 C CA . ASP A 1 83 ? -6.451 16.860 3.443 1.00 86.62 83 ASP A CA 1
ATOM 661 C C . ASP A 1 83 ? -7.013 16.332 4.776 1.00 86.62 83 ASP A C 1
ATOM 663 O O . ASP A 1 83 ? -6.529 15.350 5.338 1.00 86.62 83 ASP A O 1
ATOM 667 N N . SER A 1 84 ? -8.110 16.935 5.231 1.00 74.00 84 SER A N 1
ATOM 668 C CA . SER A 1 84 ? -8.980 16.468 6.317 1.00 74.00 84 SER A CA 1
ATOM 669 C C . SER A 1 84 ? -9.356 14.979 6.249 1.00 74.00 84 SER A C 1
ATOM 671 O O . SER A 1 84 ? -9.570 14.350 7.283 1.00 74.00 84 SER A O 1
ATOM 673 N N . LYS A 1 85 ? -9.429 14.398 5.042 1.00 75.62 85 LYS A N 1
ATOM 674 C CA . LYS A 1 85 ? -9.733 12.971 4.825 1.00 75.62 85 LYS A CA 1
ATOM 675 C C . LYS A 1 85 ? -8.530 12.044 5.014 1.00 75.62 85 LYS A C 1
ATOM 677 O O . LYS A 1 85 ? -8.727 10.830 5.093 1.00 75.62 85 LYS A O 1
ATOM 682 N N . GLY A 1 86 ? -7.314 12.593 5.048 1.00 86.94 86 GLY A N 1
ATOM 683 C CA . GLY A 1 86 ? -6.058 11.880 5.257 1.00 86.94 86 GLY A CA 1
ATOM 684 C C . GLY A 1 86 ? -5.778 10.738 4.273 1.00 86.94 86 GLY A C 1
ATOM 685 O O . GLY A 1 86 ? -6.460 10.540 3.257 1.00 86.94 86 GLY A O 1
ATOM 686 N N . LEU A 1 87 ? -4.752 9.957 4.602 1.00 90.31 87 LEU A N 1
ATOM 687 C CA . LEU A 1 87 ? -4.456 8.671 3.974 1.00 90.31 87 LEU A CA 1
ATOM 688 C C . LEU A 1 87 ? -4.954 7.537 4.882 1.00 90.31 87 LEU A C 1
ATOM 690 O O . LEU A 1 87 ? -4.889 7.672 6.107 1.00 90.31 87 LEU A O 1
ATOM 694 N N . PRO A 1 88 ? -5.451 6.427 4.313 1.00 91.88 88 PRO A N 1
ATOM 695 C CA . PRO A 1 88 ? -5.722 5.234 5.098 1.00 91.88 88 PRO A CA 1
ATOM 696 C C . PRO A 1 88 ? -4.410 4.651 5.658 1.00 91.88 88 PRO A C 1
ATOM 698 O O . PRO A 1 88 ? -3.315 5.034 5.229 1.00 91.88 88 PRO A O 1
ATOM 701 N N . PRO A 1 89 ? -4.503 3.696 6.594 1.00 93.06 89 PRO A N 1
ATOM 702 C CA . PRO A 1 89 ? -3.347 2.940 7.049 1.00 93.06 89 PRO A CA 1
ATOM 703 C C . PRO A 1 89 ? -2.535 2.287 5.906 1.00 93.06 89 PRO A C 1
ATOM 705 O O . PRO A 1 89 ? -3.084 2.001 4.843 1.00 93.06 89 PRO A O 1
ATOM 708 N N . PRO A 1 90 ? -1.233 2.018 6.104 1.00 90.69 90 PRO A N 1
ATOM 709 C CA . PRO A 1 90 ? -0.310 1.689 5.014 1.00 90.69 90 PRO A CA 1
ATOM 710 C C . PRO A 1 90 ? -0.319 0.218 4.577 1.00 90.69 90 PRO A C 1
ATOM 712 O O . PRO A 1 90 ? 0.378 -0.126 3.624 1.00 90.69 90 PRO A O 1
ATOM 715 N N . ILE A 1 91 ? -1.047 -0.663 5.264 1.00 91.19 91 ILE A N 1
ATOM 716 C CA . ILE A 1 91 ? -1.101 -2.093 4.941 1.00 91.19 91 ILE A CA 1
ATOM 717 C C . ILE A 1 91 ? -2.485 -2.404 4.393 1.00 91.19 91 ILE A C 1
ATOM 719 O O . ILE A 1 91 ? -3.464 -2.188 5.096 1.00 91.19 91 ILE A O 1
ATOM 723 N N . LEU A 1 92 ? -2.573 -2.931 3.174 1.00 91.25 92 LEU A N 1
ATOM 724 C CA . LEU A 1 92 ? -3.821 -3.368 2.552 1.00 91.25 92 LEU A CA 1
ATOM 725 C C . LEU A 1 92 ? -3.809 -4.884 2.367 1.00 91.25 92 LEU A C 1
ATOM 727 O O . LEU A 1 92 ? -2.929 -5.426 1.697 1.00 91.25 92 LEU A O 1
ATOM 731 N N . TYR A 1 93 ? -4.807 -5.554 2.936 1.00 91.19 93 TYR A N 1
ATOM 732 C CA . TYR A 1 93 ? -5.007 -6.990 2.782 1.00 91.19 93 TYR A CA 1
ATOM 733 C C . TYR A 1 93 ? -6.494 -7.325 2.729 1.00 91.19 93 TYR A C 1
ATOM 735 O O . TYR A 1 93 ? -7.276 -6.827 3.538 1.00 91.19 93 TYR A O 1
ATOM 743 N N . ARG A 1 94 ? -6.895 -8.141 1.752 1.00 90.12 94 ARG A N 1
ATOM 744 C CA . ARG A 1 94 ? -8.278 -8.562 1.485 1.00 90.12 94 ARG A CA 1
ATOM 745 C C . ARG A 1 94 ? -9.276 -7.405 1.500 1.00 90.12 94 ARG A C 1
ATOM 747 O O . ARG A 1 94 ? -10.344 -7.491 2.102 1.00 90.12 94 ARG A O 1
ATOM 754 N N . GLY A 1 95 ? -8.904 -6.303 0.848 1.00 91.62 95 GLY A N 1
ATOM 755 C CA . GLY A 1 95 ? -9.740 -5.109 0.748 1.00 91.62 95 GLY A CA 1
ATOM 756 C C . GLY A 1 95 ? -9.852 -4.292 2.038 1.00 91.62 95 GLY A C 1
ATOM 757 O O . GLY A 1 95 ? -10.715 -3.421 2.110 1.00 91.62 95 GLY A O 1
ATOM 758 N N . LYS A 1 96 ? -9.003 -4.532 3.046 1.00 93.62 96 LYS A N 1
ATOM 759 C CA . LYS A 1 96 ? -9.006 -3.786 4.308 1.00 93.62 96 LYS A CA 1
ATOM 760 C C . LYS A 1 96 ? -7.639 -3.198 4.650 1.00 93.62 96 LYS A C 1
ATOM 762 O O . LYS A 1 96 ? -6.611 -3.843 4.456 1.00 93.62 96 LYS A O 1
ATOM 767 N N . PHE A 1 97 ? -7.648 -1.975 5.171 1.00 93.62 97 PHE A N 1
ATOM 768 C CA . PHE A 1 97 ? -6.463 -1.274 5.644 1.00 93.62 97 PHE A CA 1
ATOM 769 C C . PHE A 1 97 ? -6.181 -1.541 7.129 1.00 93.62 97 PHE A C 1
ATOM 771 O O . PHE A 1 97 ? -7.097 -1.496 7.955 1.00 93.62 97 PHE A O 1
ATOM 778 N N . TYR A 1 98 ? -4.905 -1.749 7.461 1.00 92.81 98 TYR A N 1
ATOM 779 C CA . TYR A 1 98 ? -4.392 -2.025 8.807 1.00 92.81 98 TYR A CA 1
ATOM 780 C C . TYR A 1 98 ? -3.248 -1.071 9.164 1.00 92.81 98 TYR A C 1
ATOM 782 O O . TYR A 1 98 ? -2.396 -0.759 8.327 1.00 92.81 98 TYR A O 1
ATOM 790 N N . ALA A 1 99 ? -3.225 -0.593 10.410 1.00 92.12 99 ALA A N 1
ATOM 791 C CA . ALA A 1 99 ? -2.203 0.330 10.913 1.00 92.12 99 ALA A CA 1
ATOM 792 C C . ALA A 1 99 ? -0.878 -0.362 11.220 1.00 92.12 99 ALA A C 1
ATOM 794 O O . ALA A 1 99 ? 0.181 0.251 11.098 1.00 92.12 99 ALA A O 1
ATOM 795 N N . SER A 1 100 ? -0.935 -1.635 11.595 1.00 90.06 100 SER A N 1
ATOM 796 C CA . SER A 1 100 ? 0.240 -2.441 11.887 1.00 90.06 100 SER A CA 1
ATOM 797 C C . SER A 1 100 ? 0.038 -3.876 11.436 1.00 90.06 100 SER A C 1
ATOM 799 O O . SER A 1 100 ? -1.087 -4.352 11.244 1.00 90.06 100 SER A O 1
ATOM 801 N N . GLY A 1 101 ? 1.147 -4.593 11.302 1.00 87.56 101 GLY A N 1
ATOM 802 C CA . GLY A 1 101 ? 1.081 -6.015 11.051 1.00 87.56 101 GLY A CA 1
ATOM 803 C C . GLY A 1 101 ? 0.429 -6.782 12.206 1.00 87.56 101 GLY A C 1
ATOM 804 O O . GLY A 1 101 ? -0.366 -7.686 11.973 1.00 87.56 101 GLY A O 1
ATOM 805 N N . GLN A 1 102 ? 0.637 -6.368 13.454 1.00 90.19 102 GLN A N 1
ATOM 806 C CA . GLN A 1 102 ? -0.042 -6.958 14.616 1.00 90.19 102 GLN A CA 1
ATOM 807 C C . GLN A 1 102 ? -1.571 -6.876 14.493 1.00 90.19 102 GLN A C 1
ATOM 809 O O . GLN A 1 102 ? -2.266 -7.859 14.749 1.00 90.19 102 GLN A O 1
ATOM 814 N N . GLU A 1 103 ? -2.097 -5.731 14.047 1.00 92.31 103 GLU A N 1
ATOM 815 C CA . GLU A 1 103 ? -3.529 -5.553 13.795 1.00 92.31 103 GLU A CA 1
ATOM 816 C C . GLU A 1 103 ? -4.022 -6.495 12.686 1.00 92.31 103 GLU A C 1
ATOM 818 O O . GLU A 1 103 ? -5.047 -7.166 12.834 1.00 92.31 103 GLU A O 1
ATOM 823 N N . MET A 1 104 ? -3.261 -6.596 11.594 1.00 90.69 104 MET A N 1
ATOM 824 C CA . MET A 1 104 ? -3.569 -7.517 10.501 1.00 90.69 104 MET A CA 1
ATOM 825 C C . MET A 1 104 ? -3.524 -8.979 10.960 1.00 90.69 104 MET A C 1
ATOM 827 O O . MET A 1 104 ? -4.405 -9.753 10.596 1.00 90.69 104 MET A O 1
ATOM 831 N N . LYS A 1 105 ? -2.550 -9.362 11.792 1.00 89.12 105 LYS A N 1
ATOM 832 C CA . LYS A 1 105 ? -2.381 -10.720 12.328 1.00 89.12 105 LYS A CA 1
ATOM 833 C C . LYS A 1 105 ? -3.502 -11.096 13.283 1.00 89.12 105 LYS A C 1
ATOM 835 O O . LYS A 1 105 ? -3.949 -12.239 13.261 1.00 89.12 105 LYS A O 1
ATOM 840 N N . ALA A 1 106 ? -3.979 -10.144 14.081 1.00 92.00 106 ALA A N 1
ATOM 841 C CA . ALA A 1 106 ? -5.145 -10.345 14.930 1.00 92.00 106 ALA A CA 1
ATOM 842 C C . ALA A 1 106 ? -6.409 -10.627 14.095 1.00 92.00 106 ALA A C 1
ATOM 844 O O . ALA A 1 106 ? -7.195 -11.499 14.455 1.00 92.00 106 ALA A O 1
ATOM 845 N N . ALA A 1 107 ? -6.583 -9.940 12.959 1.00 92.81 107 ALA A N 1
ATOM 846 C CA . ALA A 1 107 ? -7.709 -10.162 12.045 1.00 92.81 107 ALA A CA 1
ATOM 847 C C . ALA A 1 107 ? -7.544 -11.404 11.146 1.00 92.81 107 ALA A C 1
ATOM 849 O O . ALA A 1 107 ? -8.534 -12.030 10.767 1.00 92.81 107 ALA A O 1
ATOM 850 N N . HIS A 1 108 ? -6.304 -11.765 10.813 1.00 90.56 108 HIS A N 1
ATOM 851 C CA . HIS A 1 108 ? -5.949 -12.891 9.952 1.00 90.56 108 HIS A CA 1
ATOM 852 C C . HIS A 1 108 ? -4.848 -13.755 10.585 1.00 90.56 108 HIS A C 1
ATOM 854 O O . HIS A 1 108 ? -3.688 -13.721 10.150 1.00 90.56 108 HIS A O 1
ATOM 860 N N . PRO A 1 109 ? -5.189 -14.574 11.600 1.00 89.38 109 PRO A N 1
ATOM 861 C CA . PRO A 1 109 ? -4.223 -15.452 12.256 1.00 89.38 109 PRO A CA 1
ATOM 862 C C . PRO A 1 109 ? -3.595 -16.477 11.299 1.00 89.38 109 PRO A C 1
ATOM 864 O O . PRO A 1 109 ? -2.486 -16.949 11.554 1.00 89.38 109 PRO A O 1
ATOM 867 N N . ASP A 1 110 ? -4.270 -16.780 10.184 1.00 84.88 110 ASP A N 1
ATOM 868 C CA . ASP A 1 110 ? -3.828 -17.679 9.113 1.00 84.88 110 ASP A CA 1
ATOM 869 C C . ASP A 1 110 ? -2.648 -17.140 8.297 1.00 84.88 110 ASP A C 1
ATOM 871 O O . ASP A 1 110 ? -1.959 -17.912 7.631 1.00 84.88 110 ASP A O 1
ATOM 875 N N . VAL A 1 111 ? -2.387 -15.832 8.342 1.00 81.44 111 VAL A N 1
ATOM 876 C CA . VAL A 1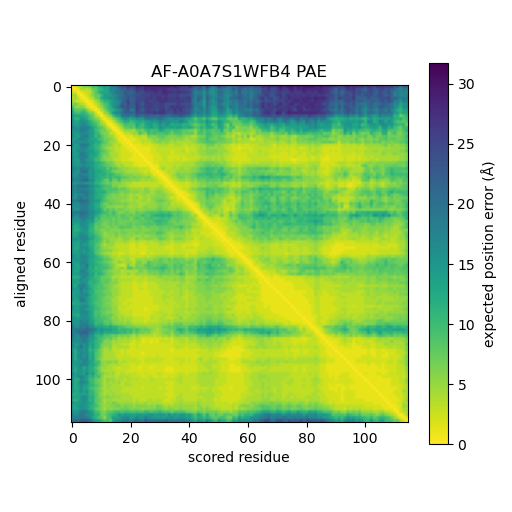 111 ? -1.250 -15.248 7.632 1.00 81.44 111 VAL A CA 1
ATOM 877 C C . VAL A 1 111 ? 0.022 -15.609 8.386 1.00 81.44 111 VAL A C 1
ATOM 879 O O . VAL A 1 111 ? 0.295 -15.084 9.463 1.00 81.44 111 VAL A O 1
ATOM 882 N N . ALA A 1 112 ? 0.810 -16.528 7.832 1.00 71.69 112 ALA A N 1
ATOM 883 C CA . ALA A 1 112 ? 2.017 -17.040 8.480 1.00 71.69 112 ALA A CA 1
ATOM 884 C C . ALA A 1 112 ? 3.080 -15.956 8.741 1.00 71.69 112 ALA A C 1
ATOM 886 O O . ALA A 1 112 ? 3.843 -16.072 9.694 1.00 71.69 112 ALA A O 1
ATOM 887 N N . CYS A 1 113 ? 3.098 -14.896 7.930 1.00 68.62 113 CYS A N 1
ATOM 888 C CA . CYS A 1 113 ? 4.170 -13.910 7.895 1.00 68.62 113 CYS A CA 1
ATOM 889 C C . CYS A 1 113 ? 3.642 -12.481 7.996 1.00 68.62 113 CYS A C 1
ATOM 891 O O . CYS A 1 113 ? 3.044 -11.978 7.044 1.00 68.62 113 CYS A O 1
ATOM 893 N N . ILE A 1 114 ? 3.876 -11.840 9.142 1.00 64.69 114 ILE A N 1
ATOM 894 C CA . ILE A 1 114 ? 3.561 -10.435 9.399 1.00 64.69 114 ILE A CA 1
ATOM 895 C C . ILE A 1 114 ? 4.635 -9.857 10.340 1.00 64.69 114 ILE A C 1
ATOM 897 O O . ILE A 1 114 ? 5.016 -10.546 11.284 1.00 64.69 114 ILE A O 1
ATOM 901 N N . ILE A 1 115 ? 5.131 -8.642 10.064 1.00 54.38 115 ILE A N 1
ATOM 90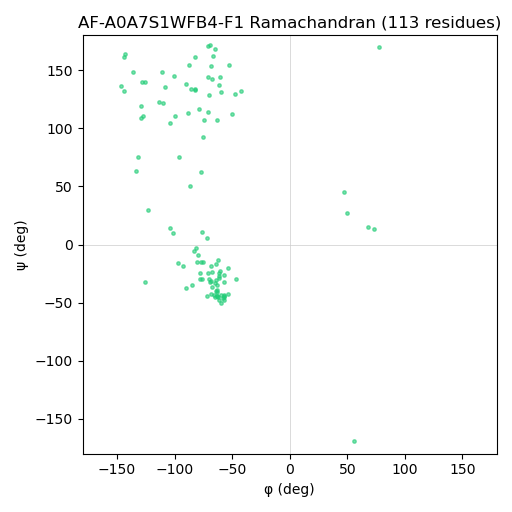2 C CA . ILE A 1 115 ? 6.061 -7.892 10.937 1.00 54.38 115 ILE A CA 1
ATOM 903 C C . ILE A 1 115 ? 5.270 -7.159 12.023 1.00 54.38 115 ILE A C 1
ATOM 905 O O . ILE A 1 115 ? 4.271 -6.494 11.662 1.00 54.38 115 ILE A O 1
#

Solvent-accessible surface area (backbone atoms only — not comparable to full-atom values): 6658 Å² total; per-residue (Å²): 108,62,72,82,71,73,50,74,70,75,83,58,62,66,48,54,30,42,64,77,50,47,53,36,53,70,71,29,30,50,91,40,51,62,38,90,54,92,65,28,62,46,45,80,56,38,78,88,84,26,68,84,27,31,42,36,38,70,86,55,63,37,88,65,76,50,67,69,63,45,48,54,52,54,52,51,50,55,53,34,64,71,38,97,56,33,53,34,49,53,31,39,44,85,27,33,44,26,84,42,38,65,57,43,38,73,78,36,72,83,57,90,59,70,104

Mean predicted aligned error: 7.47 Å

Sequence (115 aa):
GTWEEGGTKQWCKLDLPGPGDFESLLAGRADSRDCKHWSCGDITADRRWHPRGAAKVFYTAHHAVDPAETKRYVERLKQRSQDSKGLPPPILYRGKFYASGQEMKAAHPDVACII

Secondary structure (DSSP, 8-state):
-TTTTT----S--PBPPPGGGHHHHHHSBTTB-B--STT-PPB--BTTTBTT-B-EETTS-SS---HHHHHHHHHHHHHHHHSTT-PPPSEEETTEEESSHHHHHHH-TT-S---

pLDDT: mean 80.21, std 14.01, range [39.22, 93.62]

Organism: Alexandrium catenella (NCBI:txid2925)

Foldseek 3Di:
DCVVVVNDPPLQDQDEAALVLCVQQLQDFQVDQFRPDPSLAAADADVVRRNQHHKHFHPDHPPPPDPVSVVVSVVSQVVQCPDPRHTHAGIGDPRGHDVAQVRVCVVPVVNPHGD

Radius of gyration: 15.09 Å; Cα contacts (8 Å, |Δi|>4): 172; chains: 1; bounding box: 35×40×30 Å